Protein AF-A0A7S0UD95-F1 (afdb_monomer_lite)

Foldseek 3Di:
DCPLQQLVVLVVLQVPQPDFPFPDSNVLSVQSRVLSCVVVVCPPPLQPDDLLVSLVSNVVSCVVRRRDDDPVVVVVSVVSNVCSVVVCVVPVSDDVVVVCCVVVVVVVVCVVVVD

Organism: Hemiselmis andersenii (NCBI:txid464988)

Sequence (115 aa):
IVKGDGREAGRLMLDNARDHRCQDPEAFCEGMRGLVDEALGSKLRLESISAGEVLRKAFSLACTHRVKIESNFASICIAIMVLEGVGRRLDPTLDILNAAIPVLAARTLRYKAGL

Radius of gyration: 15.71 Å; chains: 1; bounding box: 36×34×39 Å

Structure (mmCIF, N/CA/C/O backbone):
data_AF-A0A7S0UD95-F1
#
_entry.id   AF-A0A7S0UD95-F1
#
loop_
_atom_site.group_PDB
_atom_site.id
_atom_site.type_symbol
_atom_site.label_atom_id
_atom_site.label_alt_id
_atom_site.label_comp_id
_atom_site.label_asym_id
_atom_site.label_entity_id
_atom_site.label_seq_id
_atom_site.pdbx_PDB_ins_code
_atom_site.Cartn_x
_atom_site.Cartn_y
_atom_site.Cartn_z
_atom_site.occupancy
_atom_site.B_iso_or_equiv
_atom_site.auth_seq_id
_atom_site.auth_comp_id
_atom_site.auth_asym_id
_atom_site.auth_atom_id
_atom_site.pdbx_PDB_model_num
ATOM 1 N N . ILE A 1 1 ? -12.987 -4.143 -12.379 1.00 49.53 1 ILE A N 1
ATOM 2 C CA . ILE A 1 1 ? -12.237 -4.541 -11.161 1.00 49.53 1 ILE A CA 1
ATOM 3 C C . ILE A 1 1 ? -11.177 -3.504 -10.751 1.00 49.53 1 ILE A C 1
ATOM 5 O O . ILE A 1 1 ? -10.752 -3.546 -9.612 1.00 49.53 1 ILE A O 1
ATOM 9 N N . VAL A 1 2 ? -10.845 -2.473 -11.545 1.00 54.75 2 VAL A N 1
ATOM 10 C CA . VAL A 1 2 ? -10.048 -1.334 -11.034 1.00 54.75 2 VAL A CA 1
ATOM 11 C C . VAL A 1 2 ? -10.796 -0.037 -11.318 1.00 54.75 2 VAL A C 1
ATOM 13 O O . VAL A 1 2 ? -10.922 0.348 -12.474 1.00 54.75 2 VAL A O 1
ATOM 16 N N . LYS A 1 3 ? -11.367 0.584 -10.277 1.00 69.19 3 LYS A N 1
ATOM 17 C CA . LYS A 1 3 ? -12.004 1.910 -10.378 1.00 69.19 3 LYS A CA 1
ATOM 18 C C . LYS A 1 3 ? -11.021 3.058 -10.106 1.00 69.19 3 LYS A C 1
ATOM 20 O O . LYS A 1 3 ? -11.344 4.191 -10.425 1.00 69.19 3 LYS A O 1
ATOM 25 N N . GLY A 1 4 ? -9.844 2.764 -9.540 1.00 81.19 4 GLY A N 1
ATOM 26 C CA . GLY A 1 4 ? -8.863 3.784 -9.147 1.00 81.19 4 GLY A CA 1
ATOM 27 C C . GLY A 1 4 ? -9.355 4.713 -8.033 1.00 81.19 4 GLY A C 1
ATOM 28 O O . GLY A 1 4 ? -8.801 5.786 -7.854 1.00 81.19 4 GLY A O 1
ATOM 29 N N . ASP A 1 5 ? -10.401 4.317 -7.307 1.00 90.62 5 ASP A N 1
ATOM 30 C CA . ASP A 1 5 ? -11.023 5.130 -6.265 1.00 90.62 5 ASP A CA 1
ATOM 31 C C . ASP A 1 5 ? -10.419 4.779 -4.900 1.00 90.62 5 ASP A C 1
ATOM 33 O O . ASP A 1 5 ? -10.790 3.783 -4.270 1.00 90.62 5 ASP A O 1
ATOM 37 N N . GLY A 1 6 ? -9.441 5.576 -4.463 1.00 92.75 6 GLY A N 1
ATOM 38 C CA . GLY A 1 6 ? -8.776 5.370 -3.177 1.00 92.75 6 GLY A CA 1
ATOM 39 C C . GLY A 1 6 ? -9.649 5.691 -1.967 1.00 92.75 6 GLY A C 1
ATOM 40 O O . GLY A 1 6 ? -9.454 5.092 -0.910 1.00 92.75 6 GLY A O 1
ATOM 41 N N . ARG A 1 7 ? -10.650 6.568 -2.117 1.00 95.56 7 ARG A N 1
ATOM 42 C CA . ARG A 1 7 ? -11.598 6.859 -1.035 1.00 95.56 7 ARG A CA 1
ATOM 43 C C . ARG A 1 7 ? -12.466 5.639 -0.763 1.00 95.56 7 ARG A C 1
ATOM 45 O O . ARG A 1 7 ? -12.601 5.219 0.383 1.00 95.56 7 ARG A O 1
ATOM 52 N N . GLU A 1 8 ? -12.998 5.039 -1.825 1.00 94.06 8 GLU A N 1
ATOM 53 C CA . GLU A 1 8 ? -13.777 3.808 -1.724 1.00 94.06 8 GLU A CA 1
ATOM 54 C C . GLU A 1 8 ? -12.929 2.647 -1.197 1.00 94.06 8 GLU A C 1
ATOM 56 O O . GLU A 1 8 ? -13.401 1.868 -0.372 1.00 94.06 8 GLU A O 1
ATOM 61 N N . ALA A 1 9 ? -11.658 2.552 -1.603 1.00 92.94 9 ALA A N 1
ATOM 62 C CA . ALA A 1 9 ? -10.741 1.567 -1.037 1.00 92.94 9 ALA A CA 1
ATOM 63 C C . ALA A 1 9 ? -10.582 1.742 0.485 1.00 92.94 9 ALA A C 1
ATOM 65 O O . ALA A 1 9 ? -10.670 0.760 1.220 1.00 92.94 9 ALA A O 1
ATOM 66 N N . GLY A 1 10 ? -10.412 2.978 0.967 1.00 94.50 10 GLY A N 1
ATOM 67 C CA . GLY A 1 10 ? -10.361 3.280 2.401 1.00 94.50 10 GLY A CA 1
ATOM 68 C C . GLY A 1 10 ? -11.652 2.904 3.133 1.00 94.50 10 GLY A C 1
ATOM 69 O O . GLY A 1 10 ? -11.600 2.252 4.176 1.00 94.50 10 GLY A O 1
ATOM 70 N N . ARG A 1 11 ? -12.814 3.216 2.549 1.00 94.25 11 ARG A N 1
ATOM 71 C CA . ARG A 1 11 ? -14.121 2.839 3.107 1.00 94.25 11 ARG A CA 1
ATOM 72 C C . ARG A 1 11 ? -14.268 1.324 3.223 1.00 94.25 11 ARG A C 1
ATOM 74 O O . ARG A 1 11 ? -14.587 0.816 4.290 1.00 94.25 11 ARG A O 1
ATOM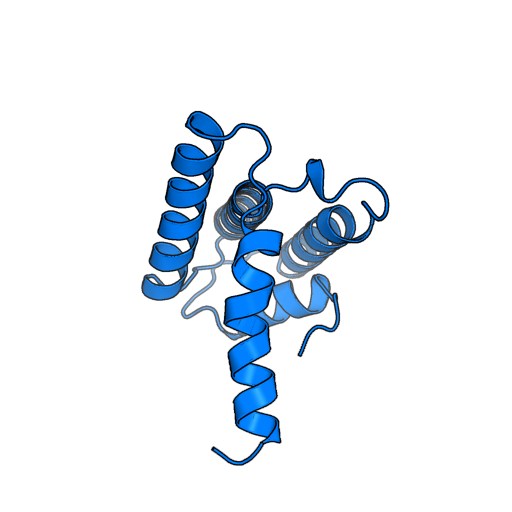 81 N N . LEU A 1 12 ? -13.927 0.590 2.164 1.00 92.75 12 LEU A N 1
ATOM 82 C CA . LEU A 1 12 ? -13.952 -0.872 2.174 1.00 92.75 12 LEU A CA 1
ATOM 83 C C . LEU A 1 12 ? -12.976 -1.459 3.199 1.00 92.75 12 LEU A C 1
ATOM 85 O O . LEU A 1 12 ? -13.293 -2.466 3.824 1.00 92.75 12 LEU A O 1
ATOM 89 N N . MET A 1 13 ? -11.805 -0.856 3.402 1.00 92.56 13 MET A N 1
ATOM 90 C CA . MET A 1 13 ? -10.875 -1.307 4.441 1.00 92.56 13 MET A CA 1
ATOM 91 C C . MET A 1 13 ? -11.453 -1.143 5.850 1.00 92.56 13 MET A C 1
ATOM 93 O O . MET A 1 13 ? -11.213 -2.010 6.685 1.00 92.56 13 MET A O 1
ATOM 97 N N . LEU A 1 14 ? -12.217 -0.079 6.114 1.00 93.00 14 LEU A N 1
ATOM 98 C CA . LEU A 1 14 ? -12.930 0.101 7.382 1.00 93.00 14 LEU A CA 1
ATOM 99 C C . LEU A 1 14 ? -14.056 -0.928 7.529 1.00 93.00 14 LEU A C 1
ATOM 101 O O . LEU A 1 14 ? -14.083 -1.655 8.517 1.00 93.00 14 LEU A O 1
ATOM 105 N N . ASP A 1 15 ? -14.909 -1.055 6.510 1.00 90.69 15 ASP A N 1
ATOM 106 C CA . ASP A 1 15 ? -16.072 -1.954 6.517 1.00 90.69 15 ASP A CA 1
ATOM 107 C C . ASP A 1 15 ? -15.676 -3.435 6.667 1.00 90.69 15 ASP A C 1
ATOM 109 O O . ASP A 1 15 ? -16.414 -4.230 7.246 1.00 90.69 15 ASP A O 1
ATOM 113 N N . ASN A 1 16 ? -14.506 -3.819 6.144 1.00 87.19 16 ASN A N 1
ATOM 114 C CA . ASN A 1 16 ? -13.995 -5.192 6.195 1.00 87.19 16 ASN A CA 1
ATOM 115 C C . ASN A 1 16 ? -12.981 -5.427 7.327 1.00 87.19 16 ASN A C 1
ATOM 117 O O . ASN A 1 16 ? -12.506 -6.556 7.502 1.00 87.19 16 ASN A O 1
ATOM 121 N N . ALA A 1 17 ? -12.617 -4.398 8.099 1.00 85.00 17 ALA A N 1
ATOM 122 C CA . ALA A 1 17 ? -11.738 -4.582 9.243 1.00 85.00 17 ALA A CA 1
ATOM 123 C C . ALA A 1 17 ? -12.467 -5.397 10.319 1.00 85.00 17 ALA A C 1
ATOM 125 O O . ALA A 1 17 ? -13.556 -5.043 10.761 1.00 85.00 17 ALA A O 1
ATOM 126 N N . ARG A 1 18 ? -11.833 -6.478 10.798 1.00 71.94 18 ARG A N 1
ATOM 127 C CA . ARG A 1 18 ? -12.399 -7.321 11.873 1.00 71.94 18 ARG A CA 1
ATOM 128 C C . ARG A 1 18 ? -12.700 -6.534 13.153 1.00 71.94 18 ARG A C 1
ATOM 130 O O . ARG A 1 18 ? -13.534 -6.953 13.944 1.00 71.94 18 ARG A O 1
ATOM 137 N N . ASP A 1 19 ? -11.954 -5.457 13.376 1.00 75.44 19 ASP A N 1
ATOM 138 C CA . ASP A 1 19 ? -12.116 -4.492 14.461 1.00 75.44 19 ASP A CA 1
ATOM 139 C C . ASP A 1 19 ? -11.291 -3.249 14.089 1.00 75.44 19 ASP A C 1
ATOM 141 O O . ASP A 1 19 ? -10.119 -3.375 13.726 1.00 75.44 19 ASP A O 1
ATOM 145 N N . HIS A 1 20 ? -11.864 -2.050 14.154 1.00 72.69 20 HIS A N 1
ATOM 146 C CA . HIS A 1 20 ? -11.103 -0.813 13.997 1.00 72.69 20 HIS A CA 1
ATOM 147 C C . HIS A 1 20 ? -11.466 0.177 15.102 1.00 72.69 20 HIS A C 1
ATOM 149 O O . HIS A 1 20 ? -12.630 0.473 15.351 1.00 72.69 20 HIS A O 1
ATOM 155 N N . ARG A 1 21 ? -10.446 0.758 15.744 1.00 84.19 21 ARG A N 1
ATOM 156 C CA . ARG A 1 21 ? -10.614 1.852 16.724 1.00 84.19 21 ARG A CA 1
ATOM 157 C C . ARG A 1 21 ? -10.357 3.205 16.072 1.00 84.19 21 ARG A C 1
ATOM 159 O O . ARG A 1 21 ? -9.737 4.085 16.672 1.00 84.19 21 ARG A O 1
ATOM 166 N N . CYS A 1 22 ? -10.771 3.312 14.814 1.00 90.12 22 CYS A N 1
ATOM 167 C CA . CYS A 1 22 ? -10.584 4.499 14.002 1.00 90.12 22 CYS A CA 1
ATOM 168 C C . CYS A 1 22 ? -11.389 5.656 14.583 1.00 90.12 22 CYS A C 1
ATOM 170 O O . CYS A 1 22 ? -12.613 5.596 14.632 1.00 90.12 22 CYS A O 1
ATOM 172 N N . GLN A 1 23 ? -10.684 6.680 15.061 1.00 89.19 23 GLN A N 1
ATOM 173 C CA . GLN A 1 23 ? -11.303 7.884 15.617 1.00 89.19 23 GLN A CA 1
ATOM 174 C C . GLN A 1 23 ? -11.754 8.849 14.520 1.00 89.19 23 GLN A C 1
ATOM 176 O O . GLN A 1 23 ? -12.701 9.598 14.729 1.00 89.19 23 GLN A O 1
ATOM 181 N N . ASP A 1 24 ? -11.095 8.798 13.360 1.00 94.94 24 ASP A N 1
ATOM 182 C CA . ASP A 1 24 ? -11.398 9.641 12.208 1.00 94.94 24 ASP A CA 1
ATOM 183 C C . ASP A 1 24 ? -11.395 8.804 10.911 1.00 94.94 24 ASP A C 1
ATOM 185 O O . ASP A 1 24 ? -10.354 8.676 10.247 1.00 94.94 24 ASP A O 1
ATOM 189 N N . PRO A 1 25 ? -12.541 8.168 10.585 1.00 94.38 25 PRO A N 1
ATOM 190 C CA . PRO A 1 25 ? -12.721 7.385 9.361 1.00 94.38 25 PRO A CA 1
ATOM 191 C C . PRO A 1 25 ? -12.583 8.211 8.080 1.00 94.38 25 PRO A C 1
ATOM 193 O O . PRO A 1 25 ? -12.095 7.708 7.069 1.00 94.38 25 PRO A O 1
ATOM 196 N N . GLU A 1 26 ? -12.996 9.479 8.114 1.00 96.38 26 GLU A N 1
ATOM 197 C CA . GLU A 1 26 ? -12.936 10.365 6.953 1.00 96.38 26 GLU A CA 1
ATOM 198 C C . GLU A 1 26 ? -11.491 10.720 6.618 1.00 96.38 26 GLU A C 1
ATOM 200 O O . GLU A 1 26 ? -11.080 10.573 5.467 1.00 96.38 26 GLU A O 1
ATOM 205 N N . ALA A 1 27 ? -10.678 11.072 7.616 1.00 96.56 27 ALA A N 1
ATOM 206 C CA . ALA A 1 27 ? -9.255 11.312 7.403 1.00 96.56 27 ALA A CA 1
ATOM 207 C C . ALA A 1 27 ? -8.519 10.064 6.883 1.00 96.56 27 ALA A C 1
ATOM 209 O O . ALA A 1 27 ? -7.635 10.185 6.033 1.00 96.56 27 ALA A O 1
ATOM 210 N N . PHE A 1 28 ? -8.908 8.860 7.322 1.00 96.69 28 PHE A N 1
ATOM 211 C CA . PHE A 1 28 ? -8.358 7.619 6.769 1.00 96.69 28 PHE A CA 1
ATOM 212 C C . PHE A 1 28 ? -8.718 7.441 5.284 1.00 96.69 28 PHE A C 1
ATOM 214 O O . PHE A 1 28 ? -7.838 7.172 4.463 1.00 96.69 28 PHE A O 1
ATOM 221 N N . CYS A 1 29 ? -9.991 7.631 4.921 1.00 96.94 29 CYS A N 1
ATOM 222 C CA . CYS A 1 29 ? -10.457 7.550 3.536 1.00 96.94 29 CYS A CA 1
ATOM 223 C C . CYS A 1 29 ? -9.800 8.605 2.632 1.00 96.94 29 CYS A C 1
ATOM 225 O O . CYS A 1 29 ? -9.410 8.296 1.507 1.00 96.94 29 CYS A O 1
ATOM 227 N N . GLU A 1 30 ? -9.630 9.835 3.120 1.00 97.62 30 GLU A N 1
ATOM 228 C CA . GLU A 1 30 ? -8.928 10.903 2.401 1.00 97.62 30 GLU A CA 1
ATOM 229 C C . GLU A 1 30 ? -7.432 10.599 2.242 1.00 97.62 30 GLU A C 1
ATOM 231 O O . GLU A 1 30 ? -6.873 10.821 1.167 1.00 97.62 30 GLU A O 1
ATOM 236 N N . GLY A 1 31 ? -6.792 10.019 3.263 1.00 96.75 31 GLY A N 1
ATOM 237 C CA . GLY A 1 31 ? -5.412 9.540 3.179 1.00 96.75 31 GLY A CA 1
ATOM 238 C C . GLY A 1 31 ? -5.239 8.441 2.127 1.00 96.75 31 GLY A C 1
ATOM 239 O O . GLY A 1 31 ? -4.309 8.495 1.322 1.00 96.75 31 GLY A O 1
ATOM 240 N N . MET A 1 32 ? -6.165 7.479 2.077 1.00 96.19 32 MET A N 1
ATOM 241 C CA . MET A 1 32 ? -6.177 6.434 1.047 1.00 96.19 32 MET A CA 1
ATOM 242 C C . MET A 1 32 ? -6.448 6.996 -0.352 1.00 96.19 32 MET A C 1
ATOM 244 O O . MET A 1 32 ? -5.817 6.548 -1.311 1.00 96.19 32 MET A O 1
ATOM 248 N N . ARG A 1 33 ? -7.320 8.008 -0.485 1.00 95.50 33 ARG A N 1
ATOM 249 C CA . ARG A 1 33 ? -7.503 8.740 -1.747 1.00 95.50 33 ARG A CA 1
ATOM 250 C C . ARG A 1 33 ? -6.196 9.383 -2.196 1.00 95.50 33 ARG A C 1
ATOM 252 O O . ARG A 1 33 ? -5.755 9.104 -3.301 1.00 95.50 33 ARG A O 1
ATOM 259 N N . GLY A 1 34 ? -5.541 10.151 -1.324 1.00 94.19 34 GLY A N 1
ATOM 260 C CA . GLY A 1 34 ? -4.272 10.811 -1.637 1.00 94.19 34 GLY A CA 1
ATOM 261 C C . GLY A 1 34 ? -3.169 9.829 -2.038 1.00 94.19 34 GLY A C 1
ATOM 262 O O . GLY A 1 34 ? -2.427 10.090 -2.979 1.00 94.19 34 GLY A O 1
ATOM 263 N N . LEU A 1 35 ? -3.101 8.668 -1.385 1.00 92.88 35 LEU A N 1
ATOM 264 C CA . LEU A 1 35 ? -2.161 7.602 -1.731 1.00 92.88 35 LEU A CA 1
ATOM 265 C C . LEU A 1 35 ? -2.418 7.024 -3.130 1.00 92.88 35 LEU A C 1
ATOM 267 O O . LEU A 1 35 ? -1.475 6.802 -3.889 1.00 92.88 35 LEU A O 1
ATOM 271 N N . VAL A 1 36 ? -3.681 6.780 -3.484 1.00 90.44 36 VAL A N 1
ATOM 272 C CA . VAL A 1 36 ? -4.044 6.274 -4.815 1.00 90.44 36 VAL A CA 1
ATOM 273 C C . VAL A 1 36 ? -3.867 7.352 -5.884 1.00 90.44 36 VAL A C 1
ATOM 275 O O . VAL A 1 36 ? -3.354 7.051 -6.958 1.00 90.44 36 VAL A O 1
ATOM 278 N N . ASP A 1 37 ? -4.206 8.604 -5.585 1.00 89.75 37 ASP A N 1
ATOM 279 C CA . ASP A 1 37 ? -3.977 9.747 -6.470 1.00 89.75 37 ASP A CA 1
ATOM 280 C C . ASP A 1 37 ? -2.479 9.961 -6.722 1.00 89.75 37 ASP A C 1
ATOM 282 O O . ASP A 1 37 ? -2.082 10.219 -7.853 1.00 89.75 37 ASP A O 1
ATOM 286 N N . GLU A 1 38 ? -1.620 9.795 -5.713 1.00 86.25 38 GLU A N 1
ATOM 287 C CA . GLU A 1 38 ? -0.163 9.837 -5.881 1.00 86.25 38 GLU A CA 1
ATOM 288 C C . GLU A 1 38 ? 0.318 8.694 -6.788 1.00 86.25 38 GLU A C 1
ATOM 290 O O . GLU A 1 38 ? 1.121 8.915 -7.699 1.00 86.25 38 GLU A O 1
ATOM 295 N N . ALA A 1 39 ? -0.209 7.485 -6.576 1.00 82.94 39 ALA A N 1
ATOM 296 C CA . ALA A 1 39 ? 0.159 6.291 -7.330 1.00 82.94 39 ALA A CA 1
ATOM 297 C C . ALA A 1 39 ? -0.374 6.276 -8.781 1.00 82.94 39 ALA A C 1
ATOM 299 O O . ALA A 1 39 ? 0.207 5.621 -9.641 1.00 82.94 39 ALA A O 1
ATOM 300 N N . LEU A 1 40 ? -1.486 6.960 -9.070 1.00 78.50 40 LEU A N 1
ATOM 301 C CA . LEU A 1 40 ? -2.117 6.989 -10.400 1.00 78.50 40 LEU A CA 1
ATOM 302 C C . LEU A 1 40 ? -1.904 8.313 -11.148 1.00 78.50 40 LEU A C 1
ATOM 304 O O . LEU A 1 40 ? -1.893 8.338 -12.381 1.00 78.50 40 LEU A O 1
ATOM 308 N N . GLY A 1 41 ? -1.759 9.423 -10.424 1.00 67.50 41 GLY A N 1
ATOM 309 C CA . GLY A 1 41 ? -1.534 10.774 -10.947 1.00 67.50 41 GLY A CA 1
ATOM 310 C C . GLY A 1 41 ? -0.120 10.983 -11.483 1.00 67.50 41 GLY A C 1
ATOM 311 O O . GLY A 1 41 ? 0.111 11.838 -12.338 1.00 67.50 41 GLY A O 1
ATOM 312 N N . SER A 1 42 ? 0.813 10.124 -11.090 1.00 56.19 42 SER A N 1
ATOM 313 C CA . SER A 1 42 ? 2.138 9.953 -11.685 1.00 56.19 42 SER A CA 1
ATOM 314 C C . SER A 1 42 ? 2.050 9.244 -13.050 1.00 56.19 42 SER A C 1
ATOM 316 O O . SER A 1 42 ? 2.754 8.282 -13.341 1.00 56.19 42 SER A O 1
ATOM 318 N N . LYS A 1 43 ? 1.229 9.785 -13.962 1.00 45.94 43 LYS A N 1
ATOM 319 C CA . LYS A 1 43 ? 1.078 9.346 -15.363 1.00 45.94 43 LYS A CA 1
ATOM 320 C C . LYS A 1 43 ? 2.360 9.427 -16.210 1.00 45.94 43 LYS A C 1
ATOM 322 O O . LYS A 1 43 ? 2.300 9.146 -17.402 1.00 45.94 43 LYS A O 1
ATOM 327 N N . LEU A 1 44 ? 3.506 9.821 -15.648 1.00 44.97 44 LEU A N 1
ATOM 328 C CA . LEU A 1 44 ? 4.727 10.080 -16.417 1.00 44.97 44 LEU A CA 1
ATOM 329 C C . LEU A 1 44 ? 5.951 9.237 -16.048 1.00 44.97 44 LEU A C 1
ATOM 331 O O . LEU A 1 44 ? 6.885 9.256 -16.842 1.00 44.97 44 LEU A O 1
ATOM 335 N N . ARG A 1 45 ? 5.972 8.467 -14.944 1.00 47.03 45 ARG A N 1
ATOM 336 C CA . ARG A 1 45 ? 7.084 7.535 -14.632 1.00 47.03 45 ARG A CA 1
ATOM 337 C C . ARG A 1 45 ? 6.645 6.359 -13.748 1.00 47.03 45 ARG A C 1
ATOM 339 O O . ARG A 1 45 ? 6.908 6.356 -12.546 1.00 47.03 45 ARG A O 1
ATOM 346 N N . LEU A 1 46 ? 6.051 5.329 -14.357 1.00 50.09 46 LEU A N 1
ATOM 347 C CA . LEU A 1 46 ? 5.921 3.998 -13.732 1.00 50.09 46 LEU A CA 1
ATOM 348 C C . LEU A 1 46 ? 7.286 3.433 -13.284 1.00 50.09 46 LEU A C 1
ATOM 350 O O . LEU A 1 46 ? 7.336 2.696 -12.312 1.00 50.09 46 LEU A O 1
ATOM 354 N N . GLU A 1 47 ? 8.396 3.895 -13.874 1.00 50.88 47 GLU A N 1
ATOM 355 C CA . GLU A 1 47 ? 9.768 3.615 -13.410 1.00 50.88 47 GLU A CA 1
ATOM 356 C C . GLU A 1 47 ? 10.046 4.029 -11.949 1.00 50.88 47 GLU A C 1
ATOM 358 O O . GLU A 1 47 ? 11.035 3.588 -11.370 1.00 50.88 47 GLU A O 1
ATOM 363 N N . SER A 1 48 ? 9.210 4.881 -11.340 1.00 57.00 48 SER A N 1
ATOM 364 C CA . SER A 1 48 ? 9.444 5.425 -9.992 1.00 57.00 48 SER A CA 1
ATOM 365 C C . SER A 1 48 ? 8.479 4.933 -8.912 1.00 57.00 48 SER A C 1
ATOM 367 O O . SER A 1 48 ? 8.726 5.174 -7.728 1.00 57.00 48 SER A O 1
ATOM 369 N N . ILE A 1 49 ? 7.393 4.239 -9.275 1.00 69.06 49 ILE A N 1
ATOM 370 C CA . ILE A 1 49 ? 6.415 3.773 -8.286 1.00 69.06 49 ILE A CA 1
ATOM 371 C C . ILE A 1 49 ? 6.792 2.383 -7.804 1.00 69.06 49 ILE A C 1
ATOM 373 O O . ILE A 1 49 ? 6.715 1.389 -8.518 1.00 69.06 49 ILE A O 1
ATOM 377 N N . SER A 1 50 ? 7.163 2.329 -6.533 1.00 81.00 50 SER A N 1
ATOM 378 C CA . SER A 1 50 ? 7.417 1.095 -5.810 1.00 81.00 50 SER A CA 1
ATOM 379 C C . SER A 1 50 ? 6.116 0.548 -5.232 1.00 81.00 50 SER A C 1
ATOM 381 O O . SER A 1 50 ? 5.482 1.225 -4.418 1.00 81.00 50 SER A O 1
ATOM 383 N N . ALA A 1 51 ? 5.717 -0.673 -5.608 1.00 86.44 51 ALA A N 1
ATOM 384 C CA . ALA A 1 51 ? 4.530 -1.314 -5.034 1.00 86.44 51 ALA A CA 1
ATOM 385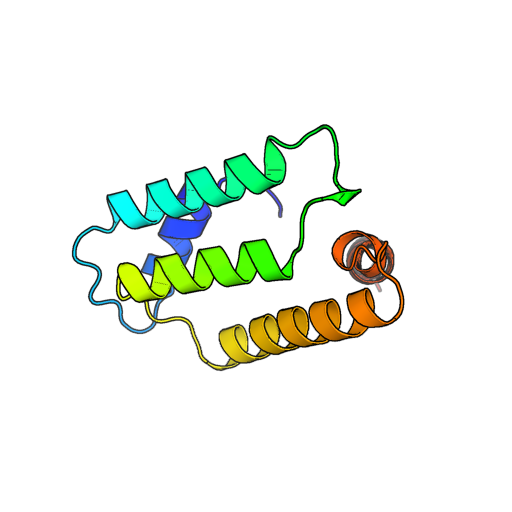 C C . ALA A 1 51 ? 4.672 -1.428 -3.514 1.00 86.44 51 ALA A C 1
ATOM 387 O O . ALA A 1 51 ? 3.737 -1.155 -2.762 1.00 86.44 51 ALA A O 1
ATOM 388 N N . GLY A 1 52 ? 5.877 -1.754 -3.060 1.00 90.00 52 GLY A N 1
ATOM 389 C CA . GLY A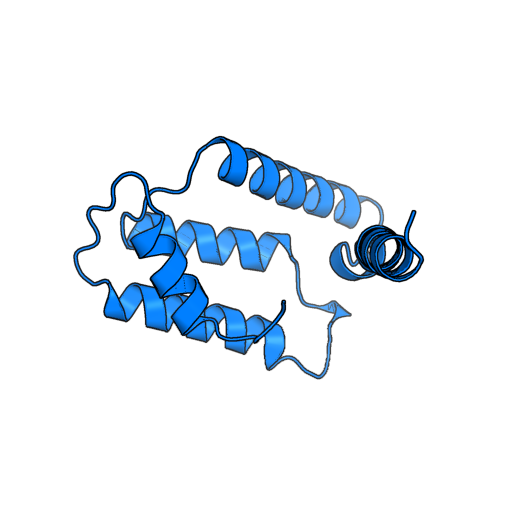 1 52 ? 6.232 -1.843 -1.666 1.00 90.00 52 GLY A CA 1
ATOM 390 C C . GLY A 1 52 ? 6.143 -0.500 -0.952 1.00 90.00 52 GLY A C 1
ATOM 391 O O . GLY A 1 52 ? 5.719 -0.471 0.196 1.00 90.00 52 GLY A O 1
ATOM 392 N N . GLU A 1 53 ? 6.446 0.618 -1.617 1.00 88.81 53 GLU A N 1
ATOM 393 C CA . GLU A 1 53 ? 6.275 1.948 -1.019 1.00 88.81 53 GLU A CA 1
ATOM 394 C C . GLU A 1 53 ? 4.794 2.311 -0.866 1.00 88.81 53 GLU A C 1
ATOM 396 O O . GLU A 1 53 ? 4.387 2.813 0.182 1.00 88.81 53 GLU A O 1
ATOM 401 N N . VAL A 1 54 ? 3.966 1.992 -1.865 1.00 91.12 54 VAL A N 1
ATOM 402 C CA . VAL A 1 54 ? 2.507 2.170 -1.785 1.00 91.12 54 VAL A CA 1
ATOM 403 C C . VAL A 1 54 ? 1.930 1.328 -0.641 1.00 91.12 54 VAL A C 1
ATOM 405 O O . VAL A 1 54 ? 1.198 1.846 0.203 1.00 91.12 54 VAL A O 1
ATOM 408 N N . LEU A 1 55 ? 2.311 0.049 -0.549 1.00 93.69 55 LEU A N 1
ATOM 409 C CA . LEU A 1 55 ? 1.886 -0.847 0.532 1.00 93.69 55 LEU A CA 1
ATOM 410 C C . LEU A 1 55 ? 2.366 -0.361 1.906 1.00 93.69 55 LEU A C 1
ATOM 412 O O . LEU A 1 55 ? 1.591 -0.358 2.863 1.00 93.69 55 LEU A O 1
ATOM 416 N N . ARG A 1 56 ? 3.614 0.110 2.005 1.00 93.69 56 ARG A N 1
ATOM 417 C CA . ARG A 1 56 ? 4.179 0.675 3.235 1.00 93.69 56 ARG A CA 1
ATOM 418 C C . ARG A 1 56 ? 3.391 1.898 3.698 1.00 93.69 56 ARG A C 1
ATOM 420 O O . ARG A 1 56 ? 3.048 1.986 4.877 1.00 93.69 56 ARG A O 1
ATOM 427 N N . LYS A 1 57 ? 3.074 2.829 2.791 1.00 94.75 57 LYS A N 1
ATOM 428 C CA . LYS A 1 57 ? 2.259 4.017 3.095 1.00 94.75 57 LYS A CA 1
ATOM 429 C C . LYS A 1 57 ? 0.841 3.633 3.526 1.00 94.75 57 LYS A C 1
ATOM 431 O O . LYS A 1 57 ? 0.358 4.162 4.525 1.00 94.75 57 LYS A O 1
ATOM 436 N N . ALA A 1 58 ? 0.212 2.669 2.853 1.00 94.88 58 ALA A N 1
ATOM 437 C CA . ALA A 1 58 ? -1.117 2.180 3.222 1.00 94.88 58 ALA A CA 1
ATOM 438 C C . ALA A 1 58 ? -1.124 1.542 4.623 1.00 94.88 58 ALA A C 1
ATOM 440 O O . ALA A 1 58 ? -2.012 1.814 5.430 1.00 94.88 58 ALA A O 1
ATOM 441 N N . PHE A 1 59 ? -0.102 0.747 4.958 1.00 95.25 59 PHE A N 1
ATOM 442 C CA . PHE A 1 59 ? 0.043 0.166 6.298 1.00 95.25 59 PHE A CA 1
ATOM 443 C C . PHE A 1 59 ? 0.311 1.231 7.354 1.00 95.25 59 PHE A C 1
ATOM 445 O O . PHE A 1 59 ? -0.259 1.169 8.439 1.00 95.25 59 PHE A O 1
ATOM 452 N N . SER A 1 60 ? 1.120 2.240 7.031 1.00 96.06 60 SER A N 1
ATOM 453 C CA . SER A 1 60 ? 1.337 3.381 7.918 1.00 96.06 60 SER A CA 1
ATOM 454 C C . SER A 1 60 ? 0.027 4.118 8.208 1.00 96.06 60 SER A C 1
ATOM 456 O O . SER A 1 60 ? -0.244 4.409 9.369 1.00 96.06 60 SER A O 1
ATOM 458 N N . LEU A 1 61 ? -0.805 4.376 7.191 1.00 96.25 61 LEU A N 1
ATOM 459 C CA . LEU A 1 61 ? -2.129 4.986 7.362 1.00 96.25 61 LEU A CA 1
ATOM 460 C C . LEU A 1 61 ? -3.035 4.123 8.244 1.00 96.25 61 LEU A C 1
ATOM 462 O O . LEU A 1 61 ? -3.628 4.629 9.197 1.00 96.25 61 LEU A O 1
ATOM 466 N N . ALA A 1 62 ? -3.101 2.818 7.974 1.00 94.19 62 ALA A N 1
ATOM 467 C CA . ALA A 1 62 ? -3.907 1.889 8.758 1.00 94.19 62 ALA A CA 1
ATOM 468 C C . ALA A 1 62 ? -3.463 1.843 10.230 1.00 94.19 62 ALA A C 1
ATOM 470 O O . ALA A 1 62 ? -4.303 1.895 11.127 1.00 94.19 62 ALA A O 1
ATOM 471 N N . CYS A 1 63 ? -2.154 1.834 10.498 1.00 93.81 63 CYS A N 1
ATOM 472 C CA . CYS A 1 63 ? -1.608 1.904 11.853 1.00 93.81 63 CYS A CA 1
ATOM 473 C C . CYS A 1 63 ? -1.965 3.224 12.554 1.00 93.81 63 CYS A C 1
ATOM 475 O O . CYS A 1 63 ? -2.474 3.194 13.676 1.00 93.81 63 CYS A O 1
ATOM 477 N N . THR A 1 64 ? -1.751 4.369 11.894 1.00 95.62 64 THR A N 1
ATOM 478 C CA . THR A 1 64 ? -2.065 5.705 12.434 1.00 95.62 64 THR A CA 1
ATOM 479 C C . THR A 1 64 ? -3.540 5.822 12.808 1.00 95.62 64 THR A C 1
ATOM 481 O O . THR A 1 64 ? -3.874 6.258 13.908 1.00 95.62 64 THR A O 1
ATOM 484 N N . HIS A 1 65 ? -4.425 5.355 11.927 1.00 95.44 65 HIS A N 1
ATOM 485 C CA . HIS A 1 65 ? -5.873 5.395 12.122 1.00 95.44 65 HIS A CA 1
ATOM 486 C C . HIS A 1 65 ? -6.426 4.165 12.857 1.00 95.44 65 HIS A C 1
ATOM 488 O O . HIS A 1 65 ? -7.640 4.027 12.978 1.00 95.44 65 HIS A O 1
ATOM 494 N N . ARG A 1 66 ? -5.568 3.274 13.379 1.00 92.94 66 ARG A N 1
ATOM 495 C CA . ARG A 1 66 ? -5.951 2.060 14.129 1.00 92.94 66 ARG A CA 1
ATOM 496 C C . ARG A 1 66 ? -6.977 1.180 13.399 1.00 92.94 66 ARG A C 1
ATOM 498 O O . ARG A 1 66 ? -7.881 0.613 14.022 1.00 92.94 66 ARG A O 1
ATOM 505 N N . VAL A 1 67 ? -6.822 1.065 12.085 1.00 93.56 67 VAL A N 1
ATOM 506 C CA . VAL A 1 67 ? -7.578 0.160 11.217 1.00 93.56 67 VAL A CA 1
ATOM 507 C C . VAL A 1 67 ? -6.846 -1.178 11.191 1.00 93.56 67 VAL A C 1
ATOM 509 O O . VAL A 1 67 ? -5.719 -1.259 10.701 1.00 93.56 67 VAL A O 1
ATOM 512 N N . LYS A 1 68 ? -7.440 -2.238 11.758 1.00 91.31 68 LYS A N 1
ATOM 513 C CA . LYS A 1 68 ? -6.787 -3.553 11.745 1.00 91.31 68 LYS A CA 1
ATOM 514 C C . LYS A 1 68 ? -6.892 -4.181 10.366 1.00 91.31 68 LYS A C 1
ATOM 516 O O . LYS A 1 68 ? -7.982 -4.388 9.841 1.00 91.31 68 LYS A O 1
ATOM 521 N N . ILE A 1 69 ? -5.738 -4.566 9.845 1.00 90.62 69 ILE A N 1
ATOM 522 C CA . ILE A 1 69 ? -5.618 -5.363 8.631 1.00 90.62 69 ILE A CA 1
ATOM 523 C C . ILE A 1 69 ? -5.606 -6.842 9.025 1.00 90.62 69 ILE A C 1
ATOM 525 O O . ILE A 1 69 ? -5.016 -7.228 10.035 1.00 90.62 69 ILE A O 1
ATOM 529 N N . GLU A 1 70 ? -6.276 -7.675 8.234 1.00 89.56 70 GLU A N 1
ATOM 530 C CA . GLU A 1 70 ? -6.257 -9.124 8.416 1.00 89.56 70 GLU A CA 1
ATOM 531 C C . GLU A 1 70 ? -4.827 -9.676 8.233 1.00 89.56 70 GLU A C 1
ATOM 533 O O . GLU A 1 70 ? -4.084 -9.251 7.347 1.00 89.56 70 GLU A O 1
ATOM 538 N N . SER A 1 71 ? -4.414 -10.599 9.104 1.00 90.88 71 SER A N 1
ATOM 539 C CA . SER A 1 71 ? -3.023 -11.054 9.208 1.00 90.88 71 SER A CA 1
ATOM 540 C C . SER A 1 71 ? -2.505 -11.779 7.966 1.00 90.88 71 SER A C 1
ATOM 542 O O . SER A 1 71 ? -1.348 -11.576 7.596 1.00 90.88 71 SER A O 1
ATOM 544 N N . ASN A 1 72 ? -3.328 -12.599 7.305 1.00 91.44 72 ASN A N 1
ATOM 545 C CA . ASN A 1 72 ? -2.907 -13.287 6.084 1.00 91.44 72 ASN A CA 1
ATOM 546 C C . ASN A 1 72 ? -2.711 -12.286 4.943 1.00 91.44 72 ASN A C 1
ATOM 548 O O . ASN A 1 72 ? -1.708 -12.358 4.234 1.00 91.44 72 ASN A O 1
ATOM 552 N N . PHE A 1 73 ? -3.608 -11.307 4.809 1.00 90.69 73 PHE A N 1
ATOM 553 C CA . PHE A 1 73 ? -3.425 -10.213 3.858 1.00 90.69 73 PHE A CA 1
ATOM 554 C C . PHE A 1 73 ? -2.148 -9.415 4.157 1.00 90.69 73 PHE A C 1
ATOM 556 O O . PHE A 1 73 ? -1.346 -9.163 3.257 1.00 90.69 73 PHE A O 1
ATOM 563 N N . ALA A 1 74 ? -1.906 -9.086 5.430 1.00 92.81 74 ALA A N 1
ATOM 564 C CA . ALA A 1 74 ? -0.700 -8.376 5.841 1.00 92.81 74 ALA A CA 1
ATOM 565 C C . ALA A 1 74 ? 0.587 -9.144 5.499 1.00 92.81 74 ALA A C 1
ATOM 567 O O . ALA A 1 74 ? 1.537 -8.556 4.981 1.00 92.81 74 ALA A O 1
ATOM 568 N N . SER A 1 75 ? 0.601 -10.459 5.729 1.00 95.62 75 SER A N 1
ATOM 569 C CA . SER A 1 75 ? 1.731 -11.334 5.406 1.00 95.62 75 SER A CA 1
ATOM 570 C C . SER A 1 75 ? 2.068 -11.322 3.911 1.00 95.62 75 SER A C 1
ATOM 572 O O . SER A 1 75 ? 3.238 -11.190 3.550 1.00 95.62 75 SER A O 1
ATOM 574 N N . ILE A 1 76 ? 1.055 -11.370 3.040 1.00 94.38 76 ILE A N 1
ATOM 575 C CA . ILE A 1 76 ? 1.243 -11.313 1.583 1.00 94.38 76 ILE A CA 1
ATOM 576 C C . ILE A 1 76 ? 1.858 -9.973 1.166 1.00 94.38 76 ILE A C 1
ATOM 578 O O . ILE A 1 76 ? 2.839 -9.949 0.425 1.00 94.38 76 ILE A O 1
ATOM 582 N N . CYS A 1 77 ? 1.332 -8.856 1.669 1.00 94.00 77 CYS A N 1
ATOM 583 C CA . CYS A 1 77 ? 1.879 -7.532 1.369 1.00 94.00 77 CYS A CA 1
ATOM 584 C C . CYS A 1 77 ? 3.332 -7.388 1.842 1.00 94.00 77 CYS A C 1
ATOM 586 O O . CYS A 1 77 ? 4.154 -6.810 1.134 1.00 94.00 77 CYS A O 1
ATOM 588 N N . ILE A 1 78 ? 3.673 -7.938 3.013 1.00 94.62 78 ILE A N 1
ATOM 589 C CA . ILE A 1 78 ? 5.054 -7.956 3.516 1.00 94.62 78 ILE A CA 1
ATOM 590 C C . ILE A 1 78 ? 5.955 -8.791 2.609 1.00 94.62 78 ILE A C 1
ATOM 592 O O . ILE A 1 78 ? 7.052 -8.346 2.280 1.00 94.62 78 ILE A O 1
ATOM 596 N N . ALA A 1 79 ? 5.499 -9.958 2.154 1.00 95.19 79 ALA A N 1
ATOM 597 C CA . ALA A 1 79 ? 6.256 -10.774 1.211 1.00 95.19 79 ALA A CA 1
ATOM 598 C C . ALA A 1 79 ? 6.535 -10.019 -0.100 1.00 95.19 79 ALA A C 1
ATOM 600 O O . ALA A 1 79 ? 7.660 -10.067 -0.589 1.00 95.19 79 ALA A O 1
ATOM 601 N N . ILE A 1 80 ? 5.558 -9.267 -0.623 1.00 92.31 80 ILE A N 1
ATOM 602 C CA . ILE A 1 80 ? 5.740 -8.404 -1.803 1.00 92.31 80 ILE A CA 1
ATOM 603 C C . ILE A 1 80 ? 6.786 -7.316 -1.524 1.00 92.31 80 ILE A C 1
ATOM 605 O O . ILE A 1 80 ? 7.718 -7.161 -2.308 1.00 92.31 80 ILE A O 1
ATOM 609 N N . MET A 1 81 ? 6.682 -6.611 -0.390 1.00 92.75 81 MET A N 1
ATOM 610 C CA . MET A 1 81 ? 7.649 -5.578 0.011 1.00 92.75 81 MET A CA 1
ATOM 611 C C . MET A 1 81 ? 9.081 -6.127 0.107 1.00 92.75 81 MET A C 1
ATOM 613 O O . MET A 1 81 ? 10.023 -5.498 -0.377 1.00 92.75 81 MET A O 1
ATOM 617 N N . VAL A 1 82 ? 9.256 -7.308 0.708 1.00 94.56 82 VAL A N 1
ATOM 618 C CA . VAL A 1 82 ? 10.563 -7.974 0.820 1.00 94.56 82 VAL A CA 1
ATOM 619 C C . VAL A 1 82 ? 11.070 -8.413 -0.550 1.00 94.56 82 VAL A C 1
ATOM 621 O O . VAL A 1 82 ? 12.226 -8.151 -0.877 1.00 94.56 82 VAL A O 1
ATOM 624 N N . LEU A 1 83 ? 10.219 -9.049 -1.358 1.00 92.25 83 LEU A N 1
ATOM 625 C CA . LEU A 1 83 ? 10.571 -9.517 -2.697 1.00 92.25 83 LEU A CA 1
ATOM 626 C C . LEU A 1 83 ? 11.036 -8.363 -3.585 1.00 92.25 83 LEU A C 1
ATOM 628 O O . LEU A 1 83 ? 12.052 -8.482 -4.259 1.00 92.25 83 LEU A O 1
ATOM 632 N N . GLU A 1 84 ? 10.338 -7.233 -3.550 1.00 90.12 84 GLU A N 1
ATOM 633 C CA . GLU A 1 84 ? 10.722 -6.038 -4.295 1.00 90.12 84 GLU A CA 1
ATOM 634 C C . GLU A 1 84 ? 12.024 -5.427 -3.767 1.00 90.12 84 GLU A C 1
ATOM 636 O O . GLU A 1 84 ? 12.892 -5.058 -4.556 1.00 90.12 84 GLU A O 1
ATOM 641 N N . GLY A 1 85 ? 12.206 -5.370 -2.444 1.00 89.94 85 GLY A N 1
ATOM 642 C CA . GLY A 1 85 ? 13.448 -4.895 -1.832 1.00 89.94 85 GLY A CA 1
ATOM 643 C C . GLY A 1 85 ? 14.666 -5.745 -2.208 1.00 89.94 85 GLY A C 1
ATOM 644 O O . GLY A 1 85 ? 15.728 -5.200 -2.507 1.00 89.94 85 GLY A O 1
ATOM 645 N N . VAL A 1 86 ? 14.522 -7.073 -2.232 1.00 93.31 86 VAL A N 1
ATOM 646 C CA . VAL A 1 86 ? 15.570 -7.999 -2.695 1.00 93.31 86 VAL A CA 1
ATOM 647 C C . VAL A 1 86 ? 15.769 -7.875 -4.204 1.00 93.31 86 VAL A C 1
ATOM 649 O O . VAL A 1 86 ? 16.904 -7.759 -4.663 1.00 93.31 86 VAL A O 1
ATOM 652 N N . GLY A 1 87 ? 14.679 -7.842 -4.970 1.00 90.62 87 GLY A N 1
ATOM 653 C CA . GLY A 1 87 ? 14.700 -7.727 -6.423 1.00 90.62 87 GLY A CA 1
ATOM 654 C C . GLY A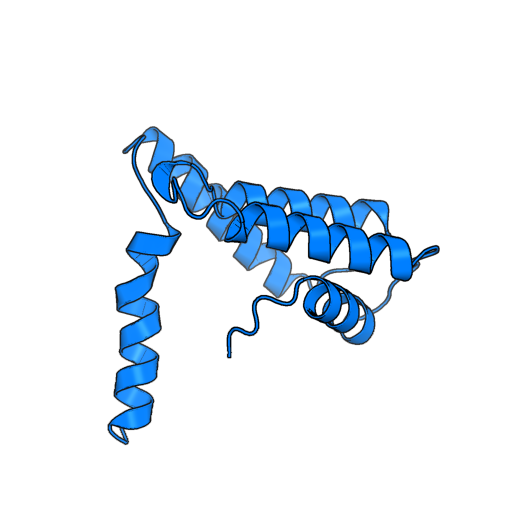 1 87 ? 15.421 -6.468 -6.895 1.00 90.62 87 GLY A C 1
ATOM 655 O O . GLY A 1 87 ? 16.317 -6.571 -7.722 1.00 90.62 87 GLY A O 1
ATOM 656 N N . ARG A 1 88 ? 15.146 -5.305 -6.290 1.00 89.25 88 ARG A N 1
ATOM 657 C CA . ARG A 1 88 ? 15.827 -4.045 -6.632 1.00 89.25 88 ARG A CA 1
ATOM 658 C C . ARG A 1 88 ? 17.299 -3.984 -6.252 1.00 89.25 88 ARG A C 1
ATOM 660 O O . ARG A 1 88 ? 18.052 -3.219 -6.844 1.00 89.25 88 ARG A O 1
ATOM 667 N N . ARG A 1 89 ? 17.731 -4.775 -5.265 1.00 91.19 89 ARG A N 1
ATOM 668 C CA . ARG A 1 89 ? 19.163 -4.913 -4.962 1.00 91.19 89 ARG A CA 1
ATOM 669 C C . ARG A 1 89 ? 19.908 -5.685 -6.051 1.00 91.19 89 ARG A C 1
ATOM 671 O O . ARG A 1 89 ? 21.106 -5.474 -6.197 1.00 91.19 89 ARG A O 1
ATOM 678 N N . LEU A 1 90 ? 19.221 -6.573 -6.771 1.00 93.00 90 LEU A N 1
ATOM 679 C CA . LEU A 1 90 ? 19.786 -7.360 -7.870 1.00 93.00 90 LEU A CA 1
ATOM 680 C C . LEU A 1 90 ? 19.621 -6.658 -9.226 1.00 93.00 90 LEU A C 1
ATOM 682 O O . LEU A 1 90 ? 20.552 -6.645 -10.023 1.00 93.00 90 LEU A O 1
ATOM 686 N N . ASP A 1 91 ? 18.462 -6.050 -9.461 1.00 90.44 91 ASP A N 1
ATOM 687 C CA . ASP A 1 91 ? 18.125 -5.261 -10.644 1.00 90.44 91 ASP A CA 1
ATOM 688 C C . ASP A 1 91 ? 17.503 -3.926 -10.196 1.00 90.44 91 ASP A C 1
ATOM 690 O O . ASP A 1 91 ? 16.307 -3.870 -9.898 1.00 90.44 91 ASP A O 1
ATOM 694 N N . PRO A 1 92 ? 18.287 -2.832 -10.148 1.00 87.62 92 PRO A N 1
ATOM 695 C CA . PRO A 1 92 ? 17.811 -1.521 -9.703 1.00 87.62 92 PRO A CA 1
ATOM 696 C C . PRO A 1 92 ? 16.632 -0.959 -10.502 1.00 87.62 92 PRO A C 1
ATOM 698 O O . PRO A 1 92 ? 15.933 -0.078 -10.003 1.00 87.62 92 PRO A O 1
ATOM 701 N N . THR A 1 93 ? 16.406 -1.453 -11.721 1.00 84.94 93 THR A N 1
ATOM 702 C CA . THR A 1 93 ? 15.329 -1.004 -12.614 1.00 84.94 93 THR A CA 1
ATOM 703 C C . THR A 1 93 ? 14.087 -1.890 -12.561 1.00 84.94 93 THR A C 1
ATOM 705 O O . THR A 1 93 ? 13.128 -1.650 -13.292 1.00 84.94 93 THR A O 1
ATOM 708 N N . LEU A 1 94 ? 14.070 -2.890 -11.673 1.00 85.50 94 LEU A N 1
ATOM 709 C CA . LEU A 1 94 ? 12.950 -3.809 -11.530 1.00 85.50 94 LEU A CA 1
ATOM 710 C C . LEU A 1 94 ? 11.651 -3.084 -11.146 1.00 85.50 94 LEU A C 1
ATOM 712 O O . LEU A 1 94 ? 11.533 -2.467 -10.079 1.00 85.50 94 LEU A O 1
ATOM 716 N N . ASP A 1 95 ? 10.639 -3.290 -11.983 1.00 83.25 95 ASP A N 1
ATOM 717 C CA . ASP A 1 95 ? 9.246 -2.958 -11.715 1.00 83.25 95 ASP A CA 1
ATOM 718 C C . ASP A 1 95 ? 8.439 -4.251 -11.524 1.00 83.25 95 ASP A C 1
ATOM 720 O O . ASP A 1 95 ? 8.091 -4.963 -12.472 1.00 83.25 95 ASP A O 1
ATOM 724 N N . ILE A 1 96 ? 8.149 -4.563 -10.258 1.00 84.44 96 ILE A N 1
ATOM 725 C CA . ILE A 1 96 ? 7.426 -5.779 -9.878 1.00 84.44 96 ILE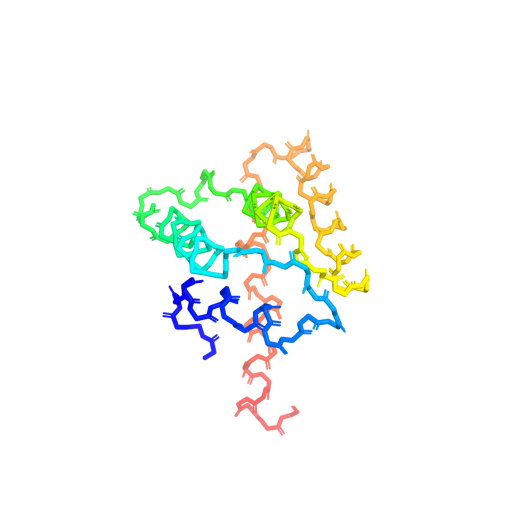 A CA 1
ATOM 726 C C . ILE A 1 96 ? 5.966 -5.772 -10.354 1.00 84.44 96 ILE A C 1
ATOM 728 O O . ILE A 1 96 ? 5.406 -6.841 -10.604 1.00 84.44 96 ILE A O 1
ATOM 732 N N . LEU A 1 97 ? 5.344 -4.596 -10.512 1.00 82.19 97 LEU A N 1
ATOM 733 C CA . LEU A 1 97 ? 3.971 -4.490 -11.006 1.00 82.19 97 LEU A CA 1
ATOM 734 C C . LEU A 1 97 ? 3.928 -4.850 -12.485 1.00 82.19 97 LEU A C 1
ATOM 736 O O . LEU A 1 97 ? 3.098 -5.667 -12.883 1.00 82.19 97 LEU A O 1
ATOM 740 N N . ASN A 1 98 ? 4.867 -4.317 -13.272 1.00 82.38 98 ASN A N 1
ATOM 741 C CA . ASN A 1 98 ? 5.021 -4.675 -14.679 1.00 82.38 98 ASN A CA 1
ATOM 742 C C . ASN A 1 98 ? 5.351 -6.165 -14.856 1.00 82.38 98 ASN A C 1
ATOM 744 O O . ASN A 1 98 ? 4.723 -6.839 -15.675 1.00 82.38 98 ASN A O 1
ATOM 748 N N . ALA A 1 99 ? 6.254 -6.714 -14.037 1.00 84.44 99 ALA A N 1
ATOM 749 C CA . ALA A 1 99 ? 6.576 -8.143 -14.055 1.00 84.44 99 ALA A CA 1
ATOM 750 C C . ALA A 1 99 ? 5.367 -9.040 -13.713 1.00 84.44 99 ALA A C 1
ATOM 752 O O . ALA A 1 99 ? 5.270 -10.168 -14.199 1.00 84.44 99 ALA A O 1
ATOM 753 N N . ALA A 1 100 ? 4.422 -8.548 -12.906 1.00 85.19 100 ALA A N 1
ATOM 754 C CA . ALA A 1 100 ? 3.218 -9.284 -12.535 1.00 85.19 100 ALA A CA 1
ATOM 755 C C . ALA A 1 100 ? 2.121 -9.266 -13.618 1.00 85.19 100 ALA A C 1
ATOM 757 O O . ALA A 1 100 ? 1.261 -10.154 -13.610 1.00 85.19 100 ALA A O 1
ATOM 758 N N . ILE A 1 101 ? 2.136 -8.312 -14.565 1.00 84.19 101 ILE A N 1
ATOM 759 C CA . ILE A 1 101 ? 1.080 -8.160 -15.586 1.00 84.19 101 ILE A CA 1
ATOM 760 C C . ILE A 1 101 ? 0.790 -9.471 -16.334 1.00 84.19 101 ILE A C 1
ATOM 762 O O . ILE A 1 101 ? -0.383 -9.848 -16.380 1.00 84.19 101 ILE A O 1
ATOM 766 N N . PRO A 1 102 ? 1.776 -10.213 -16.881 1.00 84.75 102 PRO A N 1
ATOM 767 C CA . PRO A 1 102 ? 1.496 -11.442 -17.625 1.00 84.75 102 PRO A CA 1
ATOM 768 C C . PRO A 1 102 ? 0.788 -12.499 -16.772 1.00 84.75 102 PRO A C 1
ATOM 770 O O . PRO A 1 102 ? -0.143 -13.154 -17.237 1.00 84.75 102 PRO A O 1
ATOM 773 N N . VAL A 1 103 ? 1.179 -12.626 -15.501 1.00 86.38 103 VAL A N 1
ATOM 774 C CA . VAL A 1 103 ? 0.600 -13.591 -14.555 1.00 86.38 103 VAL A CA 1
ATOM 775 C C . VAL A 1 103 ? -0.847 -13.221 -14.215 1.00 86.38 103 VAL A C 1
ATOM 777 O O . VAL A 1 103 ? -1.732 -14.081 -14.203 1.00 86.38 103 VAL A O 1
ATOM 780 N N . LEU A 1 104 ? -1.111 -11.934 -13.982 1.00 80.12 104 LEU A N 1
ATOM 781 C CA . LEU A 1 104 ? -2.441 -11.423 -13.641 1.00 80.12 104 LEU A CA 1
ATOM 782 C C . LEU A 1 104 ? -3.393 -11.427 -14.853 1.00 80.12 104 LEU A C 1
ATOM 784 O O . LEU A 1 104 ? -4.564 -11.808 -14.739 1.00 80.12 104 LEU A O 1
ATOM 788 N N . ALA A 1 105 ? -2.894 -11.057 -16.034 1.00 79.12 105 ALA A N 1
ATOM 789 C CA . ALA A 1 105 ? -3.660 -11.027 -17.278 1.00 79.12 105 ALA A CA 1
ATOM 790 C C . ALA A 1 105 ? -3.995 -12.435 -17.788 1.00 79.12 105 ALA A C 1
ATOM 792 O O . ALA A 1 105 ? -5.124 -12.667 -18.230 1.00 79.12 105 ALA A O 1
ATOM 793 N N . ALA A 1 106 ? -3.072 -13.396 -17.662 1.00 71.12 106 ALA A N 1
ATOM 794 C CA . ALA A 1 106 ? -3.298 -14.783 -18.071 1.00 71.12 106 ALA A CA 1
ATOM 795 C C . ALA A 1 106 ? -4.526 -15.403 -17.384 1.00 71.12 106 ALA A C 1
ATOM 797 O O . ALA A 1 106 ? -5.279 -16.151 -18.009 1.00 71.12 106 ALA A O 1
ATOM 798 N N . ARG A 1 107 ? -4.788 -15.049 -16.119 1.00 58.94 107 ARG A N 1
ATOM 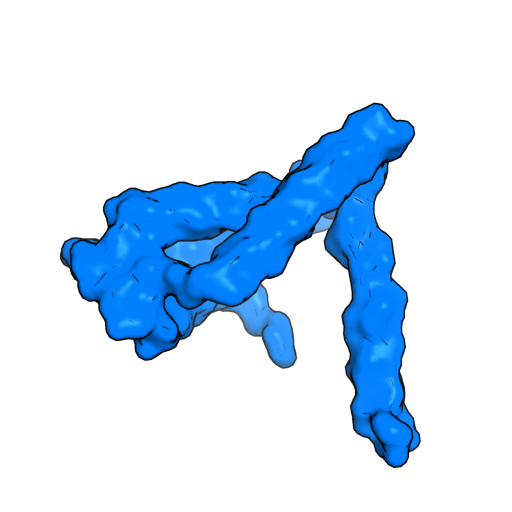799 C CA . ARG A 1 107 ? -5.982 -15.501 -15.388 1.00 58.94 107 ARG A CA 1
ATOM 800 C C . ARG A 1 107 ? -7.278 -14.914 -15.948 1.00 58.94 107 ARG A C 1
ATOM 802 O O . ARG A 1 107 ? -8.272 -15.623 -16.066 1.00 58.94 107 ARG A O 1
ATOM 809 N N . THR A 1 108 ? -7.256 -13.640 -16.333 1.00 62.38 108 THR A N 1
ATOM 810 C CA . THR A 1 108 ? -8.426 -12.953 -16.904 1.00 62.38 108 THR A CA 1
ATOM 811 C C . THR A 1 108 ? -8.759 -13.482 -18.302 1.00 62.38 108 THR A C 1
ATOM 813 O O . THR A 1 108 ? -9.931 -13.644 -18.641 1.00 62.38 108 THR A O 1
ATOM 816 N N . LEU A 1 109 ? -7.736 -13.794 -19.105 1.00 59.69 109 LEU A N 1
ATOM 817 C CA . LEU A 1 109 ? -7.907 -14.399 -20.427 1.00 59.69 109 LEU A CA 1
ATOM 818 C C . LEU A 1 109 ? -8.425 -15.840 -20.340 1.00 59.69 109 LEU A C 1
ATOM 820 O O . LEU A 1 109 ? -9.315 -16.193 -21.105 1.00 59.69 109 LEU A O 1
ATOM 824 N N . ARG A 1 110 ? -7.955 -16.640 -19.373 1.00 59.91 110 ARG A N 1
ATOM 825 C CA . ARG A 1 110 ? -8.486 -17.992 -19.111 1.00 59.91 110 ARG A CA 1
ATOM 826 C C . ARG A 1 110 ? -9.956 -17.981 -18.693 1.00 59.91 110 ARG A C 1
ATOM 828 O O . ARG A 1 110 ? -10.748 -18.719 -19.265 1.00 59.91 110 ARG A O 1
ATOM 835 N N . TYR A 1 111 ? -10.335 -17.060 -17.806 1.00 57.56 111 TYR A N 1
ATOM 836 C CA . TYR A 1 111 ? -11.729 -16.878 -17.393 1.00 57.56 111 TYR A CA 1
ATOM 837 C C . TYR A 1 111 ? -12.652 -16.494 -18.566 1.00 57.56 111 TYR A C 1
ATOM 839 O O . TYR A 1 111 ? -13.762 -17.005 -18.674 1.00 57.56 111 TYR A O 1
ATOM 847 N N . LYS A 1 112 ? -12.197 -15.627 -19.486 1.00 56.03 112 LYS A N 1
ATOM 848 C CA . LYS A 1 112 ? -12.952 -15.289 -20.710 1.00 56.03 112 LYS A CA 1
ATOM 849 C C . LYS A 1 112 ? -12.962 -16.408 -21.758 1.00 56.03 112 LYS A C 1
ATOM 851 O O . LYS A 1 112 ? -13.877 -16.442 -22.573 1.00 56.03 112 LYS A O 1
ATOM 856 N N . ALA A 1 113 ? -11.966 -17.290 -21.747 1.00 61.94 113 ALA A N 1
ATOM 857 C CA . ALA A 1 113 ? -11.863 -18.430 -22.654 1.00 61.94 113 ALA A CA 1
ATOM 858 C C . ALA A 1 113 ? -12.663 -19.665 -22.191 1.00 61.94 113 ALA A C 1
ATOM 860 O O . ALA A 1 113 ? -12.676 -20.662 -22.906 1.00 61.94 113 ALA A O 1
ATOM 861 N N . GLY A 1 114 ? -13.337 -19.609 -21.034 1.00 52.09 114 GLY A N 1
ATOM 862 C CA . GLY A 1 114 ? -14.191 -20.699 -20.548 1.00 52.09 114 GLY A CA 1
ATOM 863 C C . GLY A 1 114 ? -13.435 -21.955 -20.098 1.00 52.09 114 GLY A C 1
ATOM 864 O O . GLY A 1 114 ? -14.002 -23.043 -20.159 1.00 52.09 114 GLY A O 1
ATOM 865 N N . LEU A 1 115 ? -12.173 -21.804 -19.675 1.00 47.59 115 LEU A N 1
ATOM 866 C CA . LEU A 1 115 ? -11.339 -22.857 -19.076 1.00 47.59 115 LEU A CA 1
ATOM 867 C C . LEU A 1 115 ? -11.240 -22.696 -17.557 1.00 47.59 115 LEU A C 1
ATOM 869 O O . LEU A 1 115 ? -10.995 -21.552 -17.105 1.00 47.59 115 LEU A O 1
#

pLDDT: mean 83.82, std 14.47, range [44.97, 97.62]

InterPro domains:
  IPR052402 ADCK protein kinase [PTHR45890] (1-107)

Secondary structure (DSSP, 8-state):
-----HHHHHHHHHHT-SSB--S-HHHHHHHHHHHHHHHHH-TT-GGG--HHHHHHHHHHHHHHTTBPPPHHHHHHHHHHHHHHHHHHHH-TT--HHHHHHHHHHHHHHHHHTT-